Protein AF-A0A960PGG7-F1 (afdb_monomer_lite)

Sequence (104 aa):
VENPGKLSLRSDLTVSRAIASSGGLAKGAESGNIILFRRNGNETESIKINLDEIAAGNSEDVTLTPFDIIDVPGKGGRSSKYPPVIQDDNANSTRTEPPLRIID

Structure (mmCIF, N/CA/C/O backbone):
data_AF-A0A960PGG7-F1
#
_entry.id   AF-A0A960PGG7-F1
#
loop_
_atom_site.group_PDB
_atom_site.id
_atom_site.type_symbol
_atom_site.label_atom_id
_atom_site.label_alt_id
_atom_site.label_comp_id
_atom_site.label_asym_id
_atom_site.label_entity_id
_atom_site.label_seq_id
_atom_site.pdbx_PDB_ins_code
_atom_site.Cartn_x
_atom_site.Cartn_y
_atom_site.Cartn_z
_atom_site.occupancy
_atom_site.B_iso_or_equiv
_atom_site.auth_seq_id
_atom_site.auth_comp_id
_atom_site.auth_asym_id
_atom_site.auth_atom_id
_atom_site.pdbx_PDB_model_num
ATOM 1 N N . VAL A 1 1 ? 2.617 -8.306 -4.429 1.00 76.50 1 VAL A N 1
ATOM 2 C CA . VAL A 1 1 ? 1.214 -8.224 -4.920 1.00 76.50 1 VAL A CA 1
ATOM 3 C C . VAL A 1 1 ? 1.093 -8.959 -6.248 1.00 76.50 1 VAL A C 1
ATOM 5 O O . VAL A 1 1 ? 2.136 -9.229 -6.835 1.00 76.50 1 VAL A O 1
ATOM 8 N N . GLU A 1 2 ? -0.115 -9.313 -6.698 1.00 74.81 2 GLU A N 1
ATOM 9 C CA . GLU A 1 2 ? -0.301 -10.048 -7.968 1.00 74.81 2 GLU A CA 1
ATOM 10 C C . GLU A 1 2 ? -0.015 -9.194 -9.213 1.00 74.81 2 GLU A C 1
ATOM 12 O O . GLU A 1 2 ? 0.613 -9.675 -10.149 1.00 74.81 2 GLU A O 1
ATOM 17 N N . ASN A 1 3 ? -0.401 -7.917 -9.201 1.00 74.94 3 ASN A N 1
ATOM 18 C CA . ASN A 1 3 ? -0.146 -6.972 -10.289 1.00 74.94 3 ASN A CA 1
ATOM 19 C C . ASN A 1 3 ? 0.628 -5.757 -9.752 1.00 74.94 3 ASN A C 1
ATOM 21 O O . ASN A 1 3 ? 0.012 -4.752 -9.390 1.00 74.94 3 ASN A O 1
ATOM 25 N N . PRO A 1 4 ? 1.968 -5.833 -9.637 1.00 73.31 4 PRO A N 1
ATOM 26 C CA . PRO A 1 4 ? 2.771 -4.674 -9.269 1.00 73.31 4 PRO A CA 1
ATOM 27 C C . PRO A 1 4 ? 2.705 -3.633 -10.393 1.00 73.31 4 PRO A C 1
ATOM 29 O O . PRO A 1 4 ? 2.925 -3.950 -11.560 1.00 73.31 4 PRO A O 1
ATOM 32 N N . GLY A 1 5 ? 2.397 -2.383 -10.059 1.00 70.38 5 GLY A N 1
ATOM 33 C CA . GLY A 1 5 ? 2.266 -1.333 -11.062 1.00 70.38 5 GLY A CA 1
ATOM 34 C C . GLY A 1 5 ? 1.952 0.033 -10.468 1.00 70.38 5 GLY A C 1
ATOM 35 O O . GLY A 1 5 ? 1.749 0.181 -9.263 1.00 70.38 5 GLY A O 1
ATOM 36 N N . LYS A 1 6 ? 1.918 1.050 -11.336 1.00 69.38 6 LYS A N 1
ATOM 37 C CA . LYS A 1 6 ? 1.539 2.413 -10.953 1.00 69.38 6 LYS A CA 1
ATOM 38 C C . LYS A 1 6 ? 0.049 2.422 -10.606 1.00 69.38 6 LYS A C 1
ATOM 40 O O . LYS A 1 6 ? -0.788 2.214 -11.483 1.00 69.38 6 LYS A O 1
ATOM 45 N N . LEU A 1 7 ? -0.282 2.679 -9.343 1.00 68.75 7 LEU A N 1
ATOM 46 C CA . LEU A 1 7 ? -1.663 2.888 -8.927 1.00 68.75 7 LEU A CA 1
ATOM 47 C C . LEU A 1 7 ? -1.995 4.381 -9.007 1.00 68.75 7 LEU A C 1
ATOM 49 O O . LEU A 1 7 ? -1.263 5.215 -8.476 1.00 68.75 7 LEU A O 1
ATOM 53 N N . SER A 1 8 ? -3.102 4.739 -9.655 1.00 69.75 8 SER A N 1
ATOM 54 C CA . SER A 1 8 ? -3.600 6.112 -9.582 1.00 69.75 8 SER A CA 1
ATOM 55 C C . SER A 1 8 ? -4.140 6.368 -8.179 1.00 69.75 8 SER A C 1
ATOM 57 O O . SER A 1 8 ? -5.141 5.766 -7.787 1.00 69.75 8 SER A O 1
ATOM 59 N N . LEU A 1 9 ? -3.489 7.264 -7.435 1.00 72.00 9 LEU A N 1
ATOM 60 C CA . LEU A 1 9 ? -3.976 7.717 -6.138 1.00 72.00 9 LEU A CA 1
ATOM 61 C C . LEU A 1 9 ? -5.331 8.410 -6.349 1.00 72.00 9 LEU A C 1
ATOM 63 O O . LEU A 1 9 ? -5.399 9.515 -6.886 1.00 72.00 9 LEU A O 1
ATOM 67 N N . ARG A 1 10 ? -6.421 7.731 -5.988 1.00 68.44 10 ARG A N 1
ATOM 68 C CA . ARG A 1 10 ? -7.727 8.377 -5.818 1.00 68.44 10 ARG A CA 1
ATOM 69 C C . ARG A 1 10 ? -7.813 8.898 -4.384 1.00 68.44 10 ARG A C 1
ATOM 71 O O . ARG A 1 10 ? -7.100 8.397 -3.516 1.00 68.44 10 ARG A O 1
ATOM 78 N N . SER A 1 11 ? -8.649 9.906 -4.148 1.00 65.12 11 SER A N 1
ATOM 79 C CA . SER A 1 11 ? -8.930 10.388 -2.792 1.00 65.12 11 SER A CA 1
ATOM 80 C C . SER A 1 11 ? -9.313 9.208 -1.888 1.00 65.12 11 SER A C 1
ATOM 82 O O . SER A 1 11 ? -10.063 8.330 -2.317 1.00 65.12 11 SER A O 1
ATOM 84 N N . ASP A 1 12 ? -8.749 9.179 -0.678 1.00 77.31 12 ASP A N 1
ATOM 85 C CA . ASP A 1 12 ? -8.995 8.171 0.366 1.00 77.31 12 ASP A CA 1
ATOM 86 C C . ASP A 1 12 ? -8.493 6.747 0.046 1.00 77.31 12 ASP A C 1
ATOM 88 O O . ASP A 1 12 ? -9.102 5.741 0.419 1.00 77.31 12 ASP A O 1
ATOM 92 N N . LEU A 1 13 ? -7.363 6.633 -0.660 1.00 87.25 13 LEU A N 1
ATOM 93 C CA . LEU A 1 13 ? -6.708 5.344 -0.873 1.00 87.25 13 LEU A CA 1
ATOM 94 C C . LEU A 1 13 ? -5.862 4.941 0.346 1.00 87.25 13 LEU A C 1
ATOM 96 O O . LEU A 1 13 ? -4.917 5.634 0.715 1.00 87.25 13 LEU A O 1
ATOM 100 N N . THR A 1 14 ? -6.151 3.778 0.920 1.00 90.94 14 THR A N 1
ATOM 101 C CA . THR A 1 14 ? -5.373 3.185 2.017 1.00 90.94 14 THR A CA 1
ATOM 102 C C . THR A 1 14 ? -4.461 2.055 1.541 1.00 90.94 14 THR A C 1
ATOM 104 O O . THR A 1 14 ? -4.591 1.575 0.409 1.00 90.94 14 THR A O 1
ATOM 107 N N . VAL A 1 15 ? -3.536 1.602 2.395 1.00 89.62 15 VAL A N 1
ATOM 108 C CA . VAL A 1 15 ? -2.607 0.508 2.062 1.00 89.62 15 VAL A CA 1
ATOM 109 C C . VAL A 1 15 ? -3.351 -0.783 1.754 1.00 89.62 15 VAL A C 1
ATOM 111 O O . VAL A 1 15 ? -3.093 -1.402 0.717 1.00 89.62 15 VAL A O 1
ATOM 114 N N . SER A 1 16 ? -4.316 -1.164 2.595 1.00 89.31 16 SER A N 1
ATOM 115 C CA . SER A 1 16 ? -5.119 -2.369 2.357 1.00 89.31 16 SER A CA 1
ATOM 116 C C . SER A 1 16 ? -5.842 -2.307 1.004 1.00 89.31 16 SER A C 1
ATOM 118 O O . SER A 1 16 ? -5.832 -3.269 0.227 1.00 89.31 16 SER A O 1
ATOM 120 N N . ARG A 1 17 ? -6.390 -1.135 0.657 1.00 88.94 17 ARG A N 1
ATOM 121 C CA . ARG A 1 17 ? -7.138 -0.925 -0.583 1.00 88.94 17 ARG A CA 1
ATOM 122 C C . ARG A 1 17 ? -6.247 -0.844 -1.813 1.00 88.94 17 ARG A C 1
ATOM 124 O O . ARG A 1 17 ? -6.644 -1.330 -2.872 1.00 88.94 17 ARG A O 1
ATOM 131 N N . ALA A 1 18 ? -5.052 -0.273 -1.699 1.00 88.25 18 ALA A N 1
ATOM 132 C CA . ALA A 1 18 ? -4.064 -0.266 -2.773 1.00 88.25 18 ALA A CA 1
ATOM 133 C C . ALA A 1 18 ? -3.604 -1.686 -3.115 1.00 88.25 18 ALA A C 1
ATOM 135 O O . ALA A 1 18 ? -3.531 -2.053 -4.290 1.00 88.25 18 ALA A O 1
ATOM 136 N N . ILE A 1 19 ? -3.372 -2.510 -2.092 1.00 87.12 19 ILE A N 1
ATOM 137 C CA . ILE A 1 19 ? -2.994 -3.913 -2.263 1.00 87.12 19 ILE A CA 1
ATOM 138 C C . ILE A 1 19 ? -4.137 -4.695 -2.907 1.00 87.12 19 ILE A C 1
ATOM 140 O O . ILE A 1 19 ? -3.904 -5.383 -3.899 1.00 87.12 19 ILE A O 1
ATOM 144 N N . ALA A 1 20 ? -5.375 -4.520 -2.437 1.00 86.69 20 ALA A N 1
ATOM 145 C CA . ALA A 1 20 ? -6.553 -5.113 -3.071 1.00 86.69 20 ALA A CA 1
ATOM 146 C C . ALA A 1 20 ? -6.720 -4.666 -4.537 1.00 86.69 20 ALA A C 1
ATOM 148 O O . ALA A 1 20 ? -6.983 -5.487 -5.413 1.00 86.69 20 ALA A O 1
ATOM 149 N N . SER A 1 21 ? -6.491 -3.381 -4.827 1.00 84.50 21 SER A N 1
ATOM 150 C CA . SER A 1 21 ? -6.552 -2.828 -6.190 1.00 84.50 21 SER A CA 1
ATOM 151 C C . SER A 1 21 ? -5.444 -3.370 -7.100 1.00 84.50 21 SER A C 1
ATOM 153 O O . SER A 1 21 ? -5.611 -3.401 -8.315 1.00 84.50 21 SER A O 1
ATOM 155 N N . SER A 1 22 ? -4.342 -3.847 -6.519 1.00 80.75 22 SER A N 1
ATOM 156 C CA . SER A 1 22 ? -3.230 -4.503 -7.221 1.00 80.75 22 SER A CA 1
ATOM 157 C C . SER A 1 22 ? -3.465 -6.009 -7.440 1.00 80.75 22 SER A C 1
ATOM 159 O O . SER A 1 22 ? -2.525 -6.754 -7.716 1.00 80.75 22 SER A O 1
ATOM 161 N N . GLY A 1 23 ? -4.704 -6.491 -7.282 1.00 81.81 23 GLY A N 1
ATOM 162 C CA . GLY A 1 23 ? -5.061 -7.914 -7.348 1.00 81.81 23 GLY A CA 1
ATOM 163 C C . GLY A 1 23 ? -4.908 -8.661 -6.020 1.00 81.81 23 GLY A C 1
ATOM 164 O O . GLY A 1 23 ? -5.140 -9.858 -5.961 1.00 81.81 23 GLY A O 1
ATOM 165 N N . GLY A 1 24 ? -4.549 -7.969 -4.938 1.00 84.62 24 GLY A N 1
ATOM 166 C CA . GLY A 1 24 ? -4.356 -8.567 -3.624 1.00 84.62 24 GLY A CA 1
ATOM 167 C C . GLY A 1 24 ? -2.923 -9.029 -3.355 1.00 84.62 24 GLY A C 1
ATOM 168 O O . GLY A 1 24 ? -1.963 -8.753 -4.090 1.00 84.62 24 GLY A O 1
ATOM 169 N N . LEU A 1 25 ? -2.769 -9.707 -2.219 1.00 84.56 25 LEU A N 1
ATOM 170 C CA . LEU A 1 25 ? -1.507 -10.313 -1.819 1.00 84.56 25 LEU A CA 1
ATOM 171 C C . LEU A 1 25 ? -1.230 -11.545 -2.682 1.00 84.56 25 LEU A C 1
ATOM 173 O O . LEU A 1 25 ? -2.095 -12.394 -2.872 1.00 84.56 25 LEU A O 1
ATOM 177 N N . ALA A 1 26 ? 0.004 -11.662 -3.174 1.00 82.69 26 ALA A N 1
ATOM 178 C CA . ALA A 1 26 ? 0.424 -12.861 -3.891 1.00 82.69 26 ALA A CA 1
ATOM 179 C C . ALA A 1 26 ? 0.412 -14.074 -2.942 1.00 82.69 26 ALA A C 1
ATOM 181 O O . ALA A 1 26 ? 0.632 -13.924 -1.742 1.00 82.69 26 ALA A O 1
ATOM 182 N N . LYS A 1 27 ? 0.255 -15.292 -3.478 1.00 77.88 27 LYS A N 1
ATOM 183 C CA . LYS A 1 27 ? 0.152 -16.553 -2.704 1.00 77.88 27 LYS A CA 1
ATOM 184 C C . LYS A 1 27 ? 1.349 -16.858 -1.777 1.00 77.88 27 LYS A C 1
ATOM 186 O O . LYS A 1 27 ? 1.281 -17.760 -0.949 1.00 77.88 27 LYS A O 1
ATOM 191 N N . GLY A 1 28 ? 2.445 -16.118 -1.918 1.00 77.75 28 GLY A N 1
ATOM 192 C CA . GLY A 1 28 ? 3.600 -16.163 -1.027 1.00 77.75 28 GLY A CA 1
ATOM 193 C C . GLY A 1 28 ? 4.014 -14.795 -0.496 1.00 77.75 28 GLY A C 1
ATOM 194 O O . GLY A 1 28 ? 5.162 -14.655 -0.127 1.00 77.75 28 GLY A O 1
ATOM 195 N N . ALA A 1 29 ? 3.168 -13.771 -0.516 1.00 82.38 29 ALA A N 1
ATOM 196 C CA . ALA A 1 29 ? 3.506 -12.478 0.072 1.00 82.38 29 ALA A CA 1
ATOM 197 C C . ALA A 1 29 ? 3.478 -12.544 1.608 1.00 82.38 29 ALA A C 1
ATOM 199 O O . ALA A 1 29 ? 2.655 -13.253 2.184 1.00 82.38 29 ALA A O 1
ATOM 200 N N . GLU A 1 30 ? 4.355 -11.788 2.263 1.00 84.38 30 GLU A N 1
ATOM 201 C CA . GLU A 1 30 ? 4.320 -11.600 3.711 1.00 84.38 30 GLU A CA 1
ATOM 202 C C . GLU A 1 30 ? 3.440 -10.394 4.063 1.00 84.38 30 GLU A C 1
ATOM 204 O O . GLU A 1 30 ? 3.822 -9.244 3.855 1.00 84.38 30 GLU A O 1
ATOM 209 N N . SER A 1 31 ? 2.254 -10.663 4.612 1.00 84.31 31 SER A N 1
ATOM 210 C CA . SER A 1 31 ? 1.282 -9.661 5.076 1.00 84.31 31 SER A CA 1
ATOM 211 C C . SER A 1 31 ? 1.742 -8.891 6.318 1.00 84.31 31 SER A C 1
ATOM 213 O O . SER A 1 31 ? 1.367 -7.732 6.488 1.00 84.31 31 SER A O 1
ATOM 215 N N . GLY A 1 32 ? 2.579 -9.500 7.162 1.00 86.00 32 GLY A N 1
ATOM 216 C CA . GLY A 1 32 ? 3.037 -8.908 8.425 1.00 86.00 32 GLY A CA 1
ATOM 217 C C . GLY A 1 32 ? 4.303 -8.046 8.347 1.00 86.00 32 GLY A C 1
ATOM 218 O O . GLY A 1 32 ? 4.699 -7.439 9.343 1.00 86.00 32 GLY A O 1
ATOM 219 N N . ASN A 1 33 ? 4.969 -8.002 7.190 1.00 86.81 33 ASN A N 1
ATOM 220 C CA . ASN A 1 33 ? 6.257 -7.322 7.010 1.00 86.81 33 ASN A CA 1
ATOM 221 C C . ASN A 1 33 ? 6.246 -6.367 5.809 1.00 86.81 33 ASN A C 1
ATOM 223 O O . ASN A 1 33 ? 7.237 -6.252 5.093 1.00 86.81 33 ASN A O 1
ATOM 227 N N . ILE A 1 34 ? 5.130 -5.683 5.578 1.00 88.44 34 ILE A N 1
ATOM 228 C CA . ILE A 1 34 ? 5.012 -4.716 4.484 1.00 88.44 34 ILE A CA 1
ATOM 229 C C . ILE A 1 34 ? 5.734 -3.431 4.879 1.00 88.44 34 ILE A C 1
ATOM 231 O O . ILE A 1 34 ? 5.678 -3.008 6.035 1.00 88.44 34 ILE A O 1
ATOM 235 N N . ILE A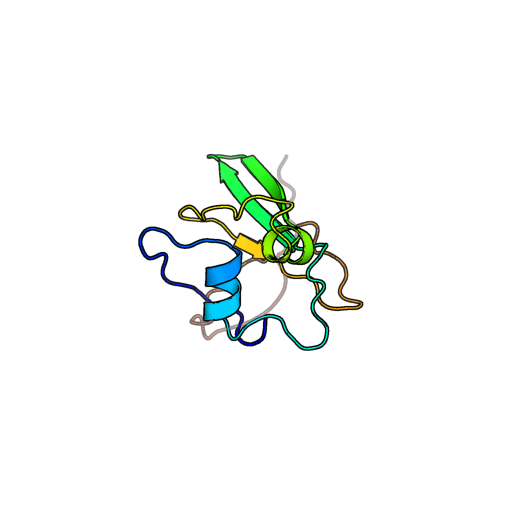 1 35 ? 6.425 -2.812 3.925 1.00 89.56 35 ILE A N 1
ATOM 236 C CA . ILE A 1 35 ? 7.144 -1.558 4.147 1.00 89.56 35 ILE A CA 1
ATOM 237 C C . ILE A 1 35 ? 6.540 -0.487 3.249 1.00 89.56 35 ILE A C 1
ATOM 239 O O . ILE A 1 35 ? 6.508 -0.619 2.028 1.00 89.56 35 ILE A O 1
ATOM 243 N N . LEU A 1 36 ? 6.070 0.589 3.864 1.00 89.69 36 LEU A N 1
ATOM 244 C CA . LEU A 1 36 ? 5.678 1.809 3.182 1.00 89.69 36 LEU A CA 1
ATOM 245 C C . LEU A 1 36 ? 6.850 2.785 3.227 1.00 89.69 36 LEU A C 1
ATOM 247 O O . LEU A 1 36 ? 7.271 3.210 4.299 1.00 89.69 36 LEU A O 1
ATOM 251 N N . PHE A 1 37 ? 7.361 3.157 2.064 1.00 89.00 37 PHE A N 1
ATOM 252 C CA . PHE A 1 37 ? 8.337 4.224 1.926 1.00 89.00 37 PHE A CA 1
ATOM 253 C C . PHE A 1 37 ? 7.608 5.524 1.610 1.00 89.00 37 PHE A C 1
ATOM 255 O O . PHE A 1 37 ? 7.026 5.675 0.533 1.00 89.00 37 PHE A O 1
ATOM 262 N N . ARG A 1 38 ? 7.652 6.462 2.553 1.00 88.56 38 ARG A N 1
ATOM 263 C CA . ARG A 1 38 ? 7.090 7.802 2.421 1.00 88.56 38 ARG A CA 1
ATOM 264 C C . ARG A 1 38 ? 8.208 8.801 2.209 1.00 88.56 38 ARG A C 1
ATOM 266 O O . ARG A 1 38 ? 9.147 8.881 2.998 1.00 88.56 38 ARG A O 1
ATOM 273 N N . ARG A 1 39 ? 8.108 9.591 1.145 1.00 81.88 39 ARG A N 1
ATOM 274 C CA . ARG A 1 39 ? 9.088 10.639 0.866 1.00 81.88 39 ARG A CA 1
ATOM 275 C C . ARG A 1 39 ? 8.652 11.951 1.509 1.00 81.88 39 ARG A C 1
ATOM 277 O O . ARG A 1 39 ? 7.650 12.529 1.101 1.00 81.88 39 ARG A O 1
ATOM 284 N N . ASN A 1 40 ? 9.438 12.446 2.461 1.00 83.31 40 ASN A N 1
ATOM 285 C CA . ASN A 1 40 ? 9.239 13.752 3.083 1.00 83.31 40 ASN A CA 1
ATOM 286 C C . ASN A 1 40 ? 10.391 14.686 2.676 1.00 83.31 40 ASN A C 1
ATOM 288 O O . ASN A 1 40 ? 11.440 14.758 3.315 1.00 83.31 40 ASN A O 1
ATOM 292 N N . GLY A 1 41 ? 10.237 15.336 1.519 1.00 82.81 41 GLY A N 1
ATOM 293 C CA . GLY A 1 41 ? 11.284 16.162 0.914 1.00 82.81 41 GLY A CA 1
ATOM 294 C C . GLY A 1 41 ? 12.510 15.346 0.480 1.00 82.81 41 GLY A C 1
ATOM 295 O O . GLY A 1 41 ? 12.463 14.614 -0.518 1.00 82.81 41 GLY A O 1
ATOM 296 N N . ASN A 1 42 ? 13.613 15.504 1.219 1.00 80.75 42 ASN A N 1
ATOM 297 C CA . ASN A 1 42 ? 14.889 14.828 0.957 1.00 80.75 42 ASN A CA 1
ATOM 298 C C . ASN A 1 42 ? 15.049 13.512 1.729 1.00 80.75 42 ASN A C 1
ATOM 300 O O . ASN A 1 42 ? 15.944 12.733 1.409 1.00 80.75 42 ASN A O 1
ATOM 304 N N . GLU A 1 43 ? 14.193 13.251 2.715 1.00 81.69 43 GLU A N 1
ATOM 305 C CA . GLU A 1 43 ? 14.258 12.043 3.530 1.00 81.69 43 GLU A CA 1
ATOM 306 C C . GLU A 1 43 ? 13.205 11.029 3.078 1.00 81.69 43 GLU A C 1
ATOM 308 O O . GLU A 1 43 ? 12.119 11.379 2.606 1.00 81.69 43 GLU A O 1
ATOM 313 N N . THR A 1 44 ? 13.552 9.748 3.188 1.00 82.62 44 THR A N 1
ATOM 314 C CA . THR A 1 44 ? 12.620 8.640 2.968 1.00 82.62 44 THR A CA 1
ATOM 315 C C . THR A 1 44 ? 12.376 7.964 4.303 1.00 82.62 44 THR A C 1
ATOM 317 O O . THR A 1 44 ? 13.285 7.367 4.877 1.00 82.62 44 THR A O 1
ATOM 320 N N . GLU A 1 45 ? 11.150 8.067 4.788 1.00 88.50 45 GLU A N 1
ATOM 321 C CA . GLU A 1 45 ? 10.690 7.379 5.981 1.00 88.50 45 GLU A CA 1
ATOM 322 C C . GLU A 1 45 ? 10.183 5.984 5.605 1.00 88.50 45 GLU A C 1
ATOM 324 O O . GLU A 1 45 ? 9.447 5.821 4.632 1.00 88.50 45 GLU A O 1
ATOM 329 N N . SER A 1 46 ? 10.587 4.967 6.367 1.00 88.38 46 SER A N 1
ATOM 330 C CA . SER A 1 46 ? 10.113 3.592 6.202 1.00 88.38 46 SER A CA 1
ATOM 331 C C . SER A 1 46 ? 9.162 3.228 7.336 1.00 88.38 46 SER A C 1
ATOM 33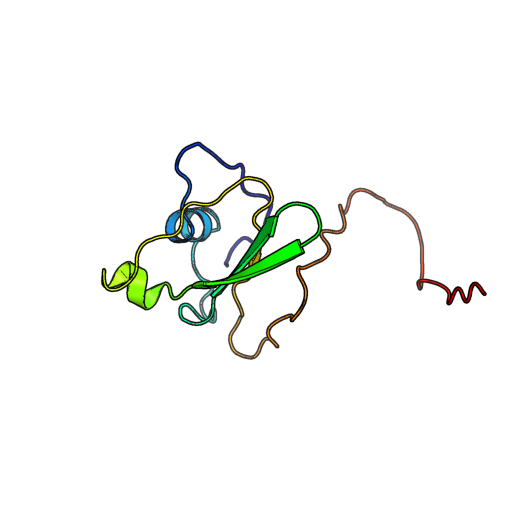3 O O . SER A 1 46 ? 9.580 3.117 8.489 1.00 88.38 46 SER A O 1
ATOM 335 N N . ILE A 1 47 ? 7.901 2.995 7.004 1.00 89.69 47 ILE A N 1
ATOM 336 C CA . ILE A 1 47 ? 6.845 2.667 7.953 1.00 89.69 47 ILE A CA 1
ATOM 337 C C . ILE A 1 47 ? 6.531 1.184 7.791 1.00 89.69 47 ILE A C 1
ATOM 339 O O . ILE A 1 47 ? 6.159 0.731 6.706 1.00 89.69 47 ILE A O 1
ATOM 343 N N . LYS A 1 48 ? 6.706 0.409 8.863 1.00 90.44 48 LYS A N 1
ATOM 344 C CA . LYS A 1 48 ? 6.348 -1.009 8.858 1.00 90.44 48 LYS A CA 1
ATOM 345 C C . LYS A 1 48 ? 4.844 -1.150 9.047 1.00 90.44 48 LYS A C 1
ATOM 347 O O . LYS A 1 48 ? 4.280 -0.589 9.981 1.00 90.44 48 LYS A O 1
ATOM 352 N N . ILE A 1 49 ? 4.220 -1.929 8.176 1.00 89.44 49 ILE A N 1
ATOM 353 C CA . ILE A 1 49 ? 2.784 -2.169 8.159 1.00 89.44 49 ILE A CA 1
A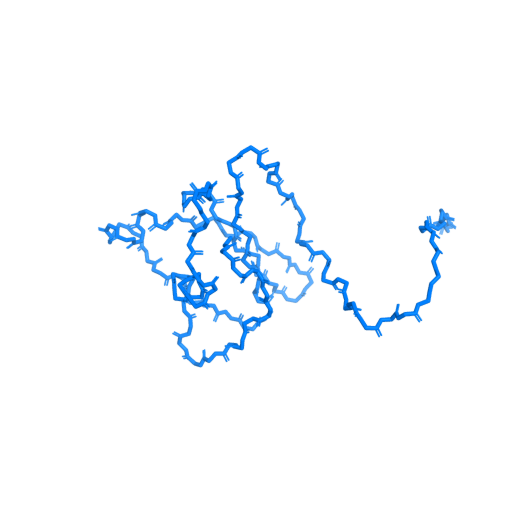TOM 354 C C . ILE A 1 49 ? 2.532 -3.668 8.252 1.00 89.44 49 ILE A C 1
ATOM 356 O O . ILE A 1 49 ? 3.178 -4.476 7.580 1.00 89.44 49 ILE A O 1
ATOM 360 N N . ASN A 1 50 ? 1.568 -4.024 9.093 1.00 91.19 50 ASN A N 1
ATOM 361 C CA . ASN A 1 50 ? 1.097 -5.384 9.261 1.00 91.19 50 ASN A CA 1
ATOM 362 C C . ASN A 1 50 ? -0.372 -5.455 8.840 1.00 91.19 50 ASN A C 1
ATOM 364 O O . ASN A 1 50 ? -1.260 -4.981 9.547 1.00 91.19 50 ASN A O 1
ATOM 368 N N . LEU A 1 51 ? -0.628 -6.042 7.672 1.00 88.56 51 LEU A N 1
ATOM 369 C CA . LEU A 1 51 ? -1.990 -6.198 7.172 1.00 88.56 51 LEU A CA 1
ATOM 370 C C . LEU A 1 51 ? -2.826 -7.155 8.015 1.00 88.56 51 LEU A C 1
ATOM 372 O O . LEU A 1 51 ? -4.039 -6.978 8.062 1.00 88.56 51 LEU A O 1
ATOM 376 N N . ASP A 1 52 ? -2.214 -8.146 8.666 1.00 89.69 52 ASP A N 1
ATOM 377 C CA . ASP A 1 52 ? -2.954 -9.090 9.506 1.00 89.69 52 ASP A CA 1
ATOM 378 C C . ASP A 1 52 ? -3.532 -8.373 10.734 1.00 89.69 52 ASP A C 1
ATOM 380 O O . ASP A 1 52 ? -4.681 -8.599 11.111 1.00 89.69 52 ASP A O 1
ATOM 384 N N . GLU A 1 53 ? -2.771 -7.441 11.314 1.00 90.81 53 GLU A N 1
ATOM 385 C CA . GLU A 1 53 ? -3.240 -6.603 12.422 1.00 90.81 53 GLU A CA 1
ATOM 386 C C . GLU A 1 53 ? -4.293 -5.588 11.981 1.00 90.81 53 GLU A C 1
ATOM 388 O O . GLU A 1 53 ? -5.263 -5.376 12.708 1.00 90.81 53 GLU A O 1
ATOM 393 N N . ILE A 1 54 ? -4.148 -5.005 10.787 1.00 90.44 54 ILE A N 1
ATOM 394 C CA . ILE A 1 54 ? -5.158 -4.102 10.216 1.00 90.44 54 ILE A CA 1
ATOM 395 C C . ILE A 1 54 ? -6.466 -4.859 9.953 1.00 90.44 54 ILE A C 1
ATOM 397 O O . ILE A 1 54 ? -7.538 -4.396 10.333 1.00 90.44 54 ILE A O 1
ATOM 401 N N . ALA A 1 55 ? -6.393 -6.053 9.360 1.00 86.94 55 ALA A N 1
ATOM 402 C CA . ALA A 1 55 ? -7.562 -6.889 9.095 1.00 86.94 55 ALA A CA 1
ATOM 403 C C . ALA A 1 55 ? -8.253 -7.359 10.386 1.00 86.94 55 ALA A C 1
ATOM 405 O O . ALA A 1 55 ? -9.475 -7.496 10.415 1.00 86.94 55 ALA A O 1
ATOM 406 N N . ALA A 1 56 ? -7.483 -7.580 11.455 1.00 90.19 56 ALA A N 1
ATOM 407 C CA . ALA A 1 56 ? -8.003 -7.909 12.779 1.00 90.19 56 ALA A CA 1
ATOM 408 C C . ALA A 1 56 ? -8.550 -6.691 13.553 1.00 90.19 56 ALA A C 1
ATOM 410 O O . ALA A 1 56 ? -9.161 -6.877 14.604 1.00 90.19 56 ALA A O 1
ATOM 411 N N . GLY A 1 57 ? -8.337 -5.462 13.065 1.00 89.56 57 GLY A N 1
ATOM 412 C CA . GLY A 1 57 ? -8.718 -4.224 13.755 1.00 89.56 57 GLY A CA 1
ATOM 413 C C . GLY A 1 57 ? -7.801 -3.840 14.923 1.00 89.56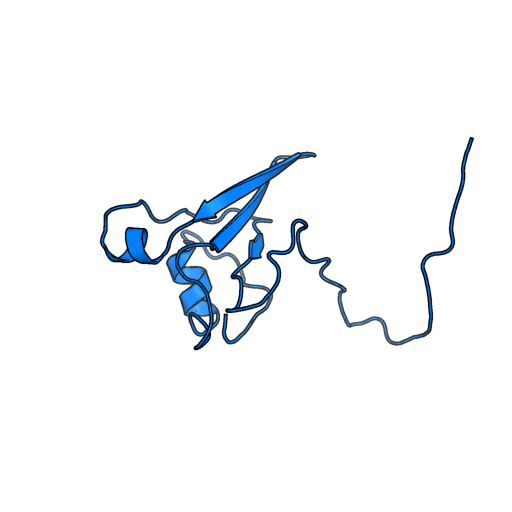 57 GLY A C 1
ATOM 414 O O . GLY A 1 57 ? -8.160 -2.983 15.724 1.00 89.56 57 GLY A O 1
ATOM 415 N N . ASN A 1 58 ? -6.625 -4.464 15.027 1.00 91.62 58 ASN A N 1
ATOM 416 C CA . ASN A 1 58 ? -5.616 -4.166 16.049 1.00 91.62 58 ASN A CA 1
ATOM 417 C C . ASN A 1 58 ? -4.676 -3.021 15.638 1.00 91.62 58 ASN A C 1
ATOM 419 O O . ASN A 1 58 ? -3.964 -2.483 16.482 1.00 91.62 58 ASN A O 1
ATOM 423 N N . SER A 1 59 ? -4.648 -2.675 14.350 1.00 90.31 59 SER A N 1
ATOM 424 C CA . SER A 1 59 ? -3.841 -1.590 13.794 1.00 90.31 59 SER A CA 1
ATOM 425 C C . SER A 1 59 ? -4.676 -0.748 12.831 1.00 90.31 59 SER A C 1
ATOM 427 O O . SER A 1 59 ? -5.592 -1.258 12.184 1.00 90.31 59 SER A O 1
ATOM 429 N N . GLU A 1 60 ? -4.380 0.547 12.751 1.00 89.25 60 GLU A N 1
ATOM 430 C CA . GLU A 1 60 ? -5.079 1.466 11.854 1.00 89.25 60 GLU A CA 1
ATOM 431 C C . GLU A 1 60 ? -4.569 1.330 10.414 1.00 89.25 60 GLU A C 1
ATOM 433 O O . GLU A 1 60 ? -3.373 1.169 10.160 1.00 89.25 60 GLU A O 1
ATOM 438 N N . ASP A 1 61 ? -5.488 1.414 9.450 1.00 89.12 61 ASP A N 1
ATOM 439 C CA . ASP A 1 61 ? -5.129 1.374 8.035 1.00 89.12 61 ASP A CA 1
ATOM 440 C C . ASP A 1 61 ? -4.518 2.712 7.607 1.00 89.12 61 ASP A C 1
ATOM 442 O O . ASP A 1 61 ? -5.154 3.769 7.658 1.00 89.12 61 ASP A O 1
ATOM 446 N N . VAL A 1 62 ? -3.260 2.669 7.177 1.00 90.00 62 VAL A N 1
ATOM 447 C CA . VAL A 1 62 ? -2.519 3.873 6.813 1.00 90.00 62 VAL A CA 1
ATOM 448 C C . VAL A 1 62 ? -3.055 4.423 5.492 1.00 90.00 62 VAL A C 1
ATOM 450 O O . VAL A 1 62 ? -3.151 3.719 4.483 1.00 90.00 62 VAL A O 1
ATOM 453 N N . THR A 1 63 ? -3.386 5.713 5.481 1.00 90.94 63 THR A N 1
ATOM 454 C CA . THR A 1 63 ? -3.764 6.413 4.249 1.00 90.94 63 THR A CA 1
ATOM 455 C C . THR A 1 63 ? -2.517 6.745 3.437 1.00 90.94 63 THR A C 1
ATOM 457 O O . THR A 1 63 ? -1.520 7.246 3.971 1.00 90.94 63 THR A O 1
ATOM 460 N N . LEU A 1 64 ? -2.577 6.454 2.140 1.00 88.69 64 LEU A N 1
ATOM 461 C CA . LEU A 1 64 ? -1.491 6.698 1.206 1.00 88.69 64 LEU A CA 1
ATOM 462 C C . LEU A 1 64 ? -1.486 8.150 0.751 1.00 88.69 64 LEU A C 1
ATOM 464 O O . LEU A 1 64 ? -2.521 8.738 0.434 1.00 88.69 64 LEU A O 1
ATOM 468 N N . THR A 1 65 ? -0.286 8.704 0.672 1.00 85.94 65 THR A N 1
ATOM 469 C CA . THR A 1 65 ? -0.027 10.037 0.141 1.00 85.94 65 THR A CA 1
ATOM 470 C C . THR A 1 65 ? 0.641 9.961 -1.230 1.00 85.94 65 THR A C 1
ATOM 472 O O . THR A 1 65 ? 1.191 8.921 -1.605 1.00 85.94 65 THR A O 1
ATOM 475 N N . PRO A 1 66 ? 0.601 11.044 -2.028 1.00 82.25 66 PRO A N 1
ATOM 476 C CA . PRO A 1 66 ? 1.351 11.101 -3.275 1.00 82.25 66 PRO A CA 1
ATOM 477 C C . PRO A 1 66 ? 2.831 10.779 -3.047 1.00 82.25 66 PRO A C 1
ATOM 479 O O . PRO A 1 66 ? 3.413 11.231 -2.065 1.00 82.25 66 PRO A O 1
ATOM 482 N N . PHE A 1 67 ? 3.430 10.042 -3.987 1.00 80.69 67 PHE A N 1
ATOM 483 C CA . PHE A 1 67 ? 4.827 9.580 -3.947 1.00 80.69 67 PHE A CA 1
ATOM 484 C C . PHE A 1 67 ? 5.154 8.497 -2.908 1.00 80.69 67 PHE A C 1
ATOM 486 O O . PHE A 1 67 ? 6.326 8.149 -2.760 1.00 80.69 67 PHE A O 1
ATOM 493 N N . ASP A 1 68 ? 4.149 7.927 -2.246 1.00 87.69 68 ASP A N 1
ATOM 494 C CA . ASP A 1 68 ? 4.336 6.743 -1.414 1.00 87.69 68 ASP A CA 1
ATOM 495 C C . ASP A 1 68 ? 4.650 5.504 -2.268 1.00 87.69 68 ASP A C 1
ATOM 497 O O . ASP A 1 68 ? 4.056 5.282 -3.328 1.00 87.69 68 ASP A O 1
ATOM 501 N N . ILE A 1 69 ? 5.567 4.666 -1.781 1.00 85.88 69 ILE A N 1
ATOM 502 C CA . ILE A 1 69 ? 5.937 3.392 -2.405 1.00 85.88 69 ILE A CA 1
ATOM 503 C C . ILE A 1 69 ? 5.661 2.268 -1.411 1.00 85.88 69 ILE A C 1
ATOM 505 O O . ILE A 1 69 ? 6.174 2.279 -0.297 1.00 85.88 69 ILE A O 1
ATOM 509 N N . ILE A 1 70 ? 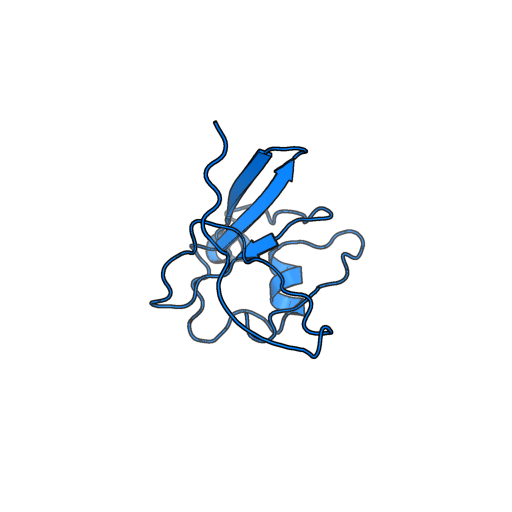4.874 1.278 -1.825 1.00 87.06 70 ILE A N 1
ATOM 510 C CA . ILE A 1 70 ? 4.557 0.105 -1.006 1.00 87.06 70 ILE A CA 1
ATOM 511 C C . ILE A 1 70 ? 5.411 -1.060 -1.487 1.0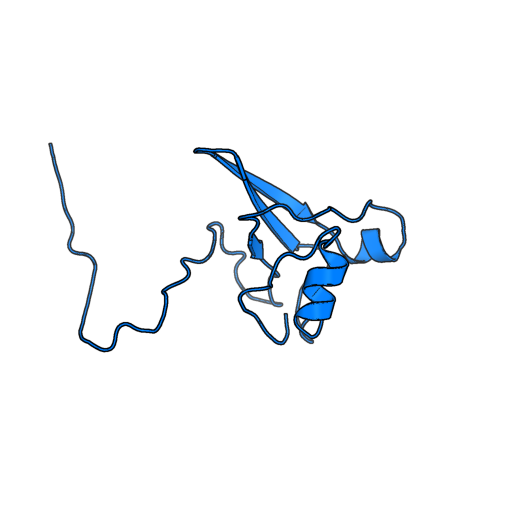0 87.06 70 ILE A C 1
ATOM 513 O O . ILE A 1 70 ? 5.276 -1.498 -2.631 1.00 87.06 70 ILE A O 1
ATOM 517 N N . ASP A 1 71 ? 6.253 -1.580 -0.604 1.00 86.69 71 ASP A N 1
ATOM 518 C CA . ASP A 1 71 ? 7.001 -2.808 -0.825 1.00 86.69 71 ASP A CA 1
ATOM 519 C C . ASP A 1 71 ? 6.365 -3.958 -0.041 1.00 86.69 71 ASP A C 1
ATOM 521 O O . ASP A 1 71 ? 6.201 -3.903 1.181 1.00 86.69 71 ASP A O 1
ATOM 525 N N . VAL A 1 72 ? 5.979 -5.004 -0.769 1.00 86.31 72 VAL A N 1
ATOM 526 C CA . VAL A 1 72 ? 5.367 -6.211 -0.208 1.00 86.31 72 VAL A CA 1
ATOM 527 C C . VAL A 1 72 ? 6.341 -7.365 -0.428 1.00 86.31 72 VAL A C 1
ATOM 529 O O . VAL A 1 72 ? 6.387 -7.899 -1.544 1.00 86.31 72 VAL A O 1
ATOM 532 N N . PRO A 1 73 ? 7.105 -7.776 0.600 1.00 80.69 73 PRO A N 1
ATOM 533 C CA . PRO A 1 73 ? 8.076 -8.843 0.442 1.00 80.69 73 PRO A CA 1
ATOM 534 C C . PRO A 1 73 ? 7.386 -10.169 0.109 1.00 80.69 73 PRO A C 1
ATOM 536 O O . PRO A 1 73 ? 6.346 -10.528 0.662 1.00 80.69 73 PRO A O 1
ATOM 539 N N . GLY A 1 74 ? 7.975 -10.904 -0.832 1.00 79.38 74 GLY A N 1
ATOM 540 C CA . GLY A 1 74 ? 7.631 -12.298 -1.090 1.00 79.38 74 GLY A CA 1
ATOM 541 C C . GLY A 1 74 ? 8.381 -13.228 -0.138 1.00 79.38 74 GLY A C 1
ATOM 542 O O . GLY A 1 74 ? 9.490 -12.927 0.292 1.00 79.38 74 GLY A O 1
ATOM 543 N N . LYS A 1 75 ? 7.812 -14.397 0.140 1.00 62.03 75 LYS A N 1
ATOM 544 C CA . LYS A 1 75 ? 8.376 -15.455 0.975 1.00 62.03 75 LYS A CA 1
ATOM 545 C C . LYS A 1 75 ? 9.711 -15.903 0.381 1.00 62.03 75 LYS A C 1
ATOM 547 O O . LYS A 1 75 ? 9.747 -16.522 -0.681 1.00 62.03 75 LYS A O 1
ATOM 552 N N . GLY A 1 76 ? 10.804 -15.561 1.064 1.00 58.16 76 GLY A N 1
ATOM 553 C CA . GLY A 1 76 ? 12.179 -15.829 0.618 1.00 58.16 76 GLY A CA 1
ATOM 554 C C . GLY A 1 76 ? 12.807 -14.735 -0.258 1.00 58.16 76 GLY A C 1
ATOM 555 O O . GLY A 1 76 ? 13.965 -14.867 -0.657 1.00 58.16 76 GLY A O 1
ATOM 556 N N . GLY A 1 77 ? 12.084 -13.649 -0.537 1.00 54.25 77 GLY A N 1
ATOM 557 C CA . GLY A 1 77 ? 12.634 -12.432 -1.121 1.00 54.25 77 GLY A CA 1
ATOM 558 C C . GLY A 1 77 ? 13.381 -11.645 -0.050 1.00 54.25 77 GLY A C 1
ATOM 559 O O . GLY A 1 77 ? 12.847 -11.369 1.019 1.00 54.25 77 GLY A O 1
ATOM 560 N N . ARG A 1 78 ? 14.641 -11.294 -0.309 1.00 47.78 78 ARG A N 1
ATOM 561 C CA . ARG A 1 78 ? 15.392 -10.396 0.576 1.00 47.78 78 ARG A CA 1
ATOM 562 C C . ARG A 1 78 ? 14.647 -9.059 0.616 1.00 47.78 78 ARG A C 1
ATOM 564 O O . ARG A 1 78 ? 14.481 -8.469 -0.448 1.00 47.78 78 ARG A O 1
ATOM 571 N N . SER A 1 79 ? 14.212 -8.597 1.796 1.00 52.69 79 SER A N 1
ATOM 572 C CA . SER A 1 79 ? 13.670 -7.240 1.961 1.00 52.69 79 SER A CA 1
ATOM 573 C C . SER A 1 79 ? 14.641 -6.259 1.318 1.00 52.69 79 SER A C 1
ATOM 575 O O . SER A 1 79 ? 15.800 -6.163 1.737 1.00 52.69 79 SER A O 1
ATOM 577 N N . SER A 1 80 ? 14.200 -5.583 0.259 1.00 53.69 80 SER A N 1
ATOM 578 C CA . SER A 1 80 ? 15.025 -4.569 -0.372 1.00 53.69 80 SER A CA 1
ATOM 579 C C . SER A 1 80 ? 15.137 -3.423 0.619 1.00 53.69 80 SER A C 1
ATOM 581 O O . SER A 1 80 ? 14.156 -2.770 0.956 1.00 53.69 80 SER A O 1
ATOM 583 N N . LYS A 1 81 ? 16.348 -3.174 1.117 1.00 52.12 81 LYS A N 1
ATOM 584 C CA . LYS A 1 81 ? 16.622 -2.048 2.020 1.00 52.12 81 LYS A CA 1
ATOM 585 C C . LYS A 1 81 ? 16.422 -0.686 1.329 1.00 52.12 81 LYS A C 1
ATOM 587 O O . LYS A 1 81 ? 16.488 0.348 1.984 1.00 52.12 81 LYS A O 1
ATOM 592 N N . TYR A 1 82 ? 16.186 -0.690 0.018 1.00 59.75 82 TYR A N 1
ATOM 593 C CA . TYR A 1 82 ? 16.058 0.491 -0.820 1.00 59.75 82 TYR A CA 1
ATOM 594 C C . TYR A 1 82 ? 14.764 0.441 -1.635 1.00 59.75 82 TYR A C 1
ATOM 596 O O . TYR A 1 82 ? 14.382 -0.644 -2.092 1.00 59.75 82 TYR A O 1
ATOM 604 N N . PRO A 1 83 ? 14.115 1.595 -1.861 1.00 57.38 83 PRO A N 1
ATOM 605 C CA . PRO A 1 83 ? 12.966 1.663 -2.747 1.00 57.38 83 PRO A CA 1
ATOM 606 C C . PRO A 1 83 ? 13.367 1.196 -4.158 1.00 57.38 83 PRO A C 1
ATOM 608 O O . PRO A 1 83 ? 14.467 1.518 -4.623 1.00 57.38 83 PRO A O 1
ATOM 611 N N . PRO A 1 84 ? 12.506 0.433 -4.851 1.00 59.88 84 PRO A N 1
ATOM 612 C CA . PRO A 1 84 ? 12.775 0.006 -6.216 1.00 59.88 84 PRO A CA 1
ATOM 613 C C . PRO A 1 84 ? 12.915 1.227 -7.134 1.00 59.88 84 PRO A C 1
ATOM 615 O O . PRO A 1 84 ? 12.061 2.115 -7.147 1.00 59.88 84 PRO A O 1
ATOM 618 N N . VAL A 1 85 ? 13.988 1.267 -7.927 1.00 61.47 85 VAL A N 1
ATOM 619 C CA . VAL A 1 85 ? 14.132 2.251 -9.005 1.00 61.47 85 VAL A CA 1
ATOM 620 C C . VAL A 1 85 ? 13.136 1.863 -10.095 1.00 61.47 85 VAL A C 1
ATOM 622 O O . VAL A 1 85 ? 13.334 0.858 -10.776 1.00 61.47 85 VAL A O 1
ATOM 625 N N . ILE A 1 86 ? 12.055 2.633 -10.248 1.00 58.09 86 ILE A N 1
ATOM 626 C CA . ILE A 1 86 ? 11.142 2.484 -11.386 1.00 58.09 86 ILE A CA 1
ATOM 627 C C . ILE A 1 86 ? 11.923 2.923 -12.630 1.00 58.09 86 ILE A C 1
ATOM 629 O O . ILE A 1 86 ? 12.071 4.115 -12.883 1.00 58.09 86 ILE A O 1
ATOM 633 N N . GLN A 1 87 ? 12.487 1.967 -13.371 1.00 50.38 87 GLN A N 1
ATOM 634 C CA . GLN A 1 87 ? 12.966 2.215 -14.727 1.00 50.38 87 GLN A CA 1
ATOM 635 C C . GLN A 1 87 ? 11.719 2.358 -15.599 1.00 50.38 87 GLN A C 1
ATOM 637 O O . GLN A 1 87 ? 10.950 1.415 -15.755 1.00 50.38 87 GLN A O 1
ATOM 642 N N . ASP A 1 88 ? 11.446 3.562 -16.095 1.00 48.78 88 ASP A N 1
ATOM 643 C CA . ASP A 1 88 ? 10.411 3.751 -17.104 1.00 48.78 88 ASP A CA 1
ATOM 644 C C . ASP A 1 88 ? 10.847 3.009 -18.388 1.00 48.78 88 ASP A C 1
ATOM 646 O O . ASP A 1 88 ? 11.641 3.518 -19.178 1.00 48.78 88 ASP A O 1
ATOM 650 N N . ASP A 1 89 ? 10.341 1.785 -18.580 1.00 46.38 89 ASP A N 1
ATOM 651 C CA . ASP A 1 89 ? 10.584 0.881 -19.721 1.00 46.38 89 ASP A CA 1
ATOM 652 C C . ASP A 1 89 ? 9.951 1.378 -21.047 1.00 46.38 89 ASP A C 1
ATOM 654 O O . ASP A 1 89 ? 9.280 0.649 -21.779 1.00 46.38 89 ASP A O 1
ATOM 658 N N . ASN A 1 90 ? 10.161 2.651 -21.396 1.00 46.84 90 ASN A N 1
ATOM 659 C CA . ASN A 1 90 ? 9.911 3.182 -22.740 1.00 46.84 90 ASN A CA 1
ATOM 660 C C . ASN A 1 90 ? 11.151 3.896 -23.303 1.00 46.84 90 ASN A C 1
ATOM 662 O O . ASN A 1 90 ? 11.063 4.946 -23.928 1.00 46.84 90 ASN A O 1
ATOM 666 N N . ALA A 1 91 ? 12.330 3.321 -23.076 1.00 43.72 91 ALA A N 1
ATOM 667 C CA . ALA A 1 91 ? 13.564 3.731 -23.734 1.00 43.72 91 ALA A CA 1
ATOM 668 C C . ALA A 1 91 ? 14.199 2.509 -24.401 1.00 43.72 91 ALA A C 1
ATOM 670 O O . ALA A 1 91 ? 15.108 1.863 -23.887 1.00 43.72 91 ALA A O 1
ATOM 671 N N . ASN A 1 92 ? 13.681 2.171 -25.577 1.00 46.69 92 ASN A N 1
ATOM 672 C CA . ASN A 1 92 ? 14.335 1.246 -26.486 1.00 46.69 92 ASN A CA 1
ATOM 673 C C . ASN A 1 92 ? 15.671 1.868 -26.934 1.00 46.69 92 ASN A C 1
ATOM 675 O O . ASN A 1 92 ? 15.638 2.731 -27.809 1.00 46.69 92 ASN A O 1
ATOM 679 N N . SER A 1 93 ? 16.803 1.497 -26.307 1.00 46.75 93 SER A N 1
ATOM 680 C CA . SER A 1 93 ? 18.154 1.374 -26.908 1.00 46.75 93 SER A CA 1
ATOM 681 C C . SER A 1 93 ? 19.298 1.332 -25.867 1.00 46.75 93 SER A C 1
ATOM 683 O O . SER A 1 93 ? 19.680 2.349 -25.304 1.00 46.75 93 SER A O 1
ATOM 685 N N . THR A 1 94 ? 19.954 0.167 -25.781 1.00 41.34 94 THR A N 1
ATOM 686 C CA . THR A 1 94 ? 21.423 -0.004 -25.649 1.00 41.34 94 THR A CA 1
ATOM 687 C C . THR A 1 94 ? 22.120 0.269 -24.292 1.00 41.34 94 THR A C 1
ATOM 689 O O . THR A 1 94 ? 22.570 1.370 -24.012 1.00 41.34 94 THR A O 1
ATOM 692 N N . ARG A 1 95 ? 22.410 -0.842 -23.587 1.00 50.03 95 ARG A N 1
ATOM 693 C CA . ARG A 1 95 ? 23.761 -1.265 -23.133 1.00 50.03 95 ARG A CA 1
ATOM 694 C C . ARG A 1 95 ? 24.419 -0.571 -21.911 1.00 50.03 95 ARG A C 1
ATOM 696 O O . ARG A 1 95 ? 24.975 0.508 -22.018 1.00 50.03 95 ARG A O 1
ATOM 703 N N . THR A 1 96 ? 24.519 -1.376 -20.842 1.00 45.31 96 THR A N 1
ATOM 704 C CA . THR A 1 96 ? 25.718 -1.627 -20.001 1.00 45.31 96 THR A CA 1
ATOM 705 C C . THR A 1 96 ? 26.206 -0.540 -19.034 1.00 45.31 96 THR A C 1
ATOM 707 O O . THR A 1 96 ? 26.690 0.499 -19.450 1.00 45.31 96 THR A O 1
ATOM 710 N N . GLU A 1 97 ? 26.174 -0.922 -17.748 1.00 45.12 97 GLU A N 1
ATOM 711 C CA . GLU A 1 97 ? 27.017 -0.503 -16.609 1.00 45.12 97 GLU A CA 1
ATOM 712 C C . GLU A 1 97 ? 27.129 1.002 -16.297 1.00 45.12 97 GLU A C 1
ATOM 714 O O . GLU A 1 97 ? 27.633 1.773 -17.111 1.00 45.12 97 GLU A O 1
ATOM 719 N N . PRO A 1 98 ? 26.779 1.451 -15.072 1.00 51.62 98 PRO A N 1
ATOM 720 C CA . PRO A 1 98 ? 27.209 2.774 -14.640 1.00 51.62 98 PRO A CA 1
ATOM 721 C C . PRO A 1 98 ? 28.746 2.778 -14.547 1.00 51.62 98 PRO A C 1
ATOM 723 O O . PRO A 1 98 ? 29.303 1.956 -13.811 1.00 51.62 98 PRO A O 1
ATOM 726 N N . PRO A 1 99 ? 29.468 3.668 -15.255 1.00 46.84 99 PRO A N 1
ATOM 727 C CA . PRO A 1 99 ? 30.901 3.771 -15.058 1.00 46.84 99 PRO A CA 1
ATOM 728 C C . PRO A 1 99 ? 31.172 4.414 -13.696 1.00 46.84 99 PRO A C 1
ATOM 730 O O . PRO A 1 99 ? 30.503 5.369 -13.292 1.00 46.84 99 PRO A O 1
ATOM 733 N N . LEU A 1 100 ? 32.196 3.905 -13.010 1.00 42.97 100 LEU A N 1
ATOM 734 C CA . LEU A 1 100 ? 32.841 4.584 -11.891 1.00 42.97 100 LEU A CA 1
ATOM 735 C C . LEU A 1 100 ? 33.108 6.051 -12.261 1.00 42.97 100 LEU A C 1
ATOM 737 O O . LEU A 1 100 ? 33.765 6.332 -13.265 1.00 42.97 100 LEU A O 1
ATOM 741 N N . ARG A 1 101 ? 32.650 6.985 -11.424 1.00 42.72 101 ARG A N 1
ATOM 742 C CA . ARG A 1 101 ? 33.149 8.363 -11.417 1.00 42.72 101 ARG A CA 1
ATOM 743 C C . ARG A 1 101 ? 33.571 8.748 -10.008 1.00 42.72 101 ARG A C 1
ATOM 745 O O . ARG A 1 101 ? 32.745 9.030 -9.148 1.00 42.72 101 ARG A O 1
ATOM 752 N N . ILE A 1 102 ? 34.885 8.730 -9.823 1.00 37.88 102 ILE A N 1
ATOM 753 C CA . ILE A 1 102 ? 35.602 9.533 -8.836 1.00 37.88 102 ILE A CA 1
ATOM 754 C C . ILE A 1 102 ? 35.431 11.001 -9.247 1.00 37.88 102 ILE A C 1
ATOM 756 O O . ILE A 1 102 ? 35.580 11.317 -10.429 1.00 37.88 102 ILE A O 1
ATOM 760 N N . ILE A 1 103 ? 35.151 11.874 -8.287 1.00 41.44 103 ILE A N 1
ATOM 761 C CA . ILE A 1 103 ? 35.439 13.309 -8.367 1.00 41.44 103 ILE A CA 1
ATOM 762 C C . ILE A 1 103 ? 35.999 13.740 -7.002 1.00 41.44 103 ILE A C 1
ATOM 764 O O . ILE A 1 103 ? 35.493 13.264 -5.986 1.00 41.44 103 ILE A O 1
ATOM 768 N N . ASP A 1 104 ? 37.085 14.524 -7.044 1.00 51.84 104 ASP A N 1
ATOM 769 C CA . ASP A 1 104 ? 37.874 15.079 -5.918 1.00 51.84 104 ASP A CA 1
ATOM 770 C C . ASP A 1 104 ? 37.016 15.786 -4.851 1.00 51.84 104 ASP A C 1
ATOM 772 O O . ASP A 1 104 ? 36.039 16.472 -5.242 1.00 51.84 104 ASP A O 1
#

pLDDT: mean 74.29, std 16.7, range [37.88, 91.62]

Radius of gyration: 16.27 Å; chains: 1; bounding box: 47×33×43 Å

Secondary structure (DSSP, 8-state):
--S-S-----TT-BHHHHHHHTTS--TTB-TTSEEEEEEETTEEEEEEE-HHHHHTTSSPPPBP-TT-EEE--BTT----SS------S--------PPP----

Foldseek 3Di:
DQADDDDDDDPFDWPQNVCVVSVHADPFWQQQFKWKWDDDDPDTDTDGHHNVCCVVVNDPTGTDDPPIDIDTDGHVRDPDPDGDDPDPPPDPDDDDDDDDDDDD